Protein AF-A0A7V3X5V6-F1 (afdb_monomer_lite)

Sequence (85 aa):
ELAPHVDHMVIFSGDGDFRPLVESLQRQGVRVSVVSTIRSQPPMIADELRRQVDNFIELDELRDVIGRPPREPVHTPEAAEEAVD

pLDDT: mean 87.09, std 12.8, range [48.16, 97.94]

Secondary structure (DSSP, 8-state):
--GGG-SEEEEE---GGGHHHHHHHHHTT-EEEEEE-SSSSS-SS-HHHHHHSSEEEEGGGGHHHHPPPPPPP-------SS---

Radius of gyration: 20.87 Å; chains: 1; bounding box: 37×31×68 Å

Structure (mmCIF, N/CA/C/O backbone):
data_AF-A0A7V3X5V6-F1
#
_entry.id   AF-A0A7V3X5V6-F1
#
loop_
_atom_site.group_PDB
_atom_site.id
_atom_site.type_symbol
_atom_site.label_atom_id
_atom_site.label_alt_id
_atom_site.label_comp_id
_atom_site.label_asym_id
_atom_site.label_entity_id
_atom_site.label_seq_id
_atom_site.pdbx_PDB_ins_code
_atom_site.Cartn_x
_atom_site.Cartn_y
_atom_site.Cartn_z
_atom_site.occupancy
_atom_site.B_iso_or_equiv
_atom_site.auth_seq_id
_atom_site.auth_comp_id
_atom_site.auth_asym_id
_atom_site.auth_atom_id
_atom_site.pdbx_PDB_model_num
ATOM 1 N N . GLU A 1 1 ? -18.001 6.759 7.178 1.00 68.94 1 GLU A N 1
ATOM 2 C CA . GLU A 1 1 ? -16.643 6.310 6.791 1.00 68.94 1 GLU A CA 1
ATOM 3 C C . GLU A 1 1 ? -16.728 4.950 6.107 1.00 68.94 1 GLU A C 1
ATOM 5 O O . GLU A 1 1 ? -17.719 4.264 6.321 1.00 68.94 1 GLU A O 1
ATOM 10 N N . LEU A 1 2 ? -15.747 4.582 5.272 1.00 83.88 2 LEU A N 1
ATOM 11 C CA . LEU A 1 2 ? -15.764 3.334 4.482 1.00 83.88 2 LEU A CA 1
ATOM 12 C C . LEU A 1 2 ? -15.191 2.119 5.221 1.00 83.88 2 LEU A C 1
ATOM 14 O O . LEU A 1 2 ? -15.609 1.002 4.948 1.00 83.88 2 LEU A O 1
ATOM 18 N N . ALA A 1 3 ? -14.257 2.328 6.147 1.00 87.88 3 ALA A N 1
ATOM 19 C CA . ALA A 1 3 ? -13.521 1.252 6.806 1.00 87.88 3 ALA A CA 1
ATOM 20 C C . ALA A 1 3 ? -14.404 0.188 7.500 1.00 87.88 3 ALA A C 1
ATOM 22 O O . ALA A 1 3 ? -14.131 -0.990 7.307 1.00 87.88 3 ALA A O 1
ATOM 23 N N . PRO A 1 4 ? -15.522 0.524 8.181 1.00 92.00 4 PRO A N 1
ATOM 24 C CA . PRO A 1 4 ? -16.425 -0.488 8.748 1.00 92.00 4 PRO A CA 1
ATOM 25 C C . PRO A 1 4 ? -17.155 -1.366 7.716 1.00 92.00 4 PRO A C 1
ATOM 27 O O . PRO A 1 4 ? -17.856 -2.302 8.092 1.00 92.00 4 PRO A O 1
ATOM 30 N N . HIS A 1 5 ? -17.058 -1.033 6.428 1.00 95.00 5 HIS A N 1
ATOM 31 C CA . HIS A 1 5 ? -17.761 -1.698 5.331 1.00 95.00 5 HIS A CA 1
ATOM 32 C C . HIS A 1 5 ? -16.813 -2.398 4.351 1.00 95.00 5 HIS A C 1
ATOM 34 O O . HIS A 1 5 ? -17.256 -2.841 3.292 1.00 95.00 5 HIS A O 1
ATOM 40 N N . VAL A 1 6 ? -15.516 -2.455 4.661 1.00 95.00 6 VAL A N 1
ATOM 41 C CA . VAL A 1 6 ? -14.489 -3.000 3.772 1.00 95.00 6 VAL A CA 1
ATOM 42 C C . VAL A 1 6 ? -13.573 -3.919 4.568 1.00 95.00 6 VAL A C 1
ATOM 44 O O . VAL A 1 6 ? -12.961 -3.493 5.538 1.00 95.00 6 VAL A O 1
ATOM 47 N N . ASP A 1 7 ? -13.422 -5.164 4.123 1.00 95.31 7 ASP A N 1
ATOM 48 C CA . ASP A 1 7 ? -12.512 -6.124 4.764 1.00 95.31 7 ASP A CA 1
ATOM 49 C C . ASP A 1 7 ? -11.049 -5.911 4.346 1.00 95.31 7 ASP A C 1
ATOM 51 O O . ASP A 1 7 ? -10.109 -6.218 5.085 1.00 95.31 7 ASP A O 1
ATOM 55 N N . HIS A 1 8 ? -10.847 -5.404 3.126 1.00 97.44 8 HIS A N 1
ATOM 56 C CA . HIS A 1 8 ? -9.536 -5.276 2.501 1.00 97.44 8 HIS A CA 1
ATOM 57 C C . HIS A 1 8 ? -9.481 -4.077 1.552 1.00 97.44 8 HIS A C 1
ATOM 59 O O . HIS A 1 8 ? -10.280 -3.971 0.624 1.00 97.44 8 HIS A O 1
ATOM 65 N N . MET A 1 9 ? -8.509 -3.188 1.758 1.00 96.50 9 MET A N 1
ATOM 66 C CA . MET A 1 9 ? -8.184 -2.103 0.832 1.00 96.50 9 MET A CA 1
ATOM 67 C C . MET A 1 9 ? -6.901 -2.401 0.056 1.00 96.50 9 MET A C 1
ATOM 69 O O . MET A 1 9 ? -5.880 -2.776 0.632 1.00 96.50 9 MET A O 1
ATOM 73 N N . VAL A 1 10 ? -6.949 -2.176 -1.258 1.00 96.50 10 VAL A N 1
ATOM 74 C CA . VAL A 1 10 ? -5.785 -2.243 -2.146 1.00 96.50 10 VAL A CA 1
ATOM 75 C C . VAL A 1 10 ? -5.442 -0.830 -2.610 1.00 96.50 10 VAL A C 1
ATOM 77 O O . VAL A 1 10 ? -6.268 -0.164 -3.233 1.00 96.50 10 VAL A O 1
ATOM 80 N N . ILE A 1 11 ? -4.233 -0.366 -2.299 1.00 95.19 11 ILE A N 1
ATOM 81 C CA . ILE A 1 11 ? -3.764 0.992 -2.590 1.00 95.19 11 ILE A CA 1
ATOM 82 C C . ILE A 1 11 ? -2.659 0.924 -3.644 1.00 95.19 11 ILE A C 1
ATOM 84 O O . ILE A 1 11 ? -1.612 0.324 -3.421 1.00 95.19 11 ILE A O 1
ATOM 88 N N . PHE A 1 12 ? -2.871 1.582 -4.781 1.00 95.06 12 PHE A N 1
ATOM 89 C CA . PHE A 1 12 ? -1.845 1.771 -5.807 1.00 95.06 12 PHE A CA 1
ATOM 90 C C . PHE A 1 12 ? -1.096 3.068 -5.515 1.00 95.06 12 PHE A C 1
ATOM 92 O O . PHE A 1 12 ? 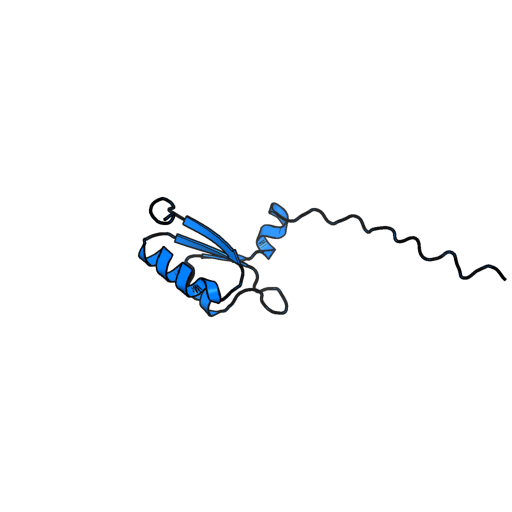-1.512 4.144 -5.940 1.00 95.06 12 PHE A O 1
ATOM 99 N N . SER A 1 13 ? -0.034 2.974 -4.721 1.00 93.88 13 SER A N 1
ATOM 100 C CA . SER A 1 13 ? 0.776 4.124 -4.326 1.00 93.88 13 SER A CA 1
ATOM 101 C C . SER A 1 13 ? 2.125 3.673 -3.787 1.00 93.88 13 SER A C 1
ATOM 103 O O . SER A 1 13 ? 2.254 2.591 -3.224 1.00 93.88 13 SER A O 1
ATOM 105 N N . GLY A 1 14 ? 3.130 4.527 -3.934 1.00 92.12 14 GLY A N 1
ATOM 106 C CA . GLY A 1 14 ? 4.432 4.367 -3.300 1.00 92.12 14 GLY A CA 1
ATOM 107 C C . GLY A 1 14 ? 4.720 5.377 -2.184 1.00 92.12 14 GLY A C 1
ATOM 108 O O . GLY A 1 14 ? 5.789 5.332 -1.585 1.00 92.12 14 GLY A O 1
ATOM 109 N N . ASP A 1 15 ? 3.785 6.282 -1.905 1.00 94.12 15 ASP A N 1
ATOM 110 C CA . ASP A 1 15 ? 4.034 7.458 -1.072 1.00 94.12 15 ASP A CA 1
ATOM 111 C C . ASP A 1 15 ? 3.972 7.150 0.435 1.00 94.12 15 ASP A C 1
ATOM 113 O O . ASP A 1 15 ? 2.980 6.615 0.935 1.00 94.12 15 ASP A O 1
ATOM 117 N N . GLY A 1 16 ? 5.027 7.520 1.166 1.00 94.00 16 GLY A N 1
ATOM 118 C CA . GLY A 1 16 ? 5.134 7.355 2.618 1.00 94.00 16 GLY A CA 1
ATOM 119 C C . GLY A 1 16 ? 4.042 8.084 3.403 1.00 94.00 16 GLY A C 1
ATOM 120 O O . GLY A 1 16 ? 3.656 7.614 4.475 1.00 94.00 16 GLY A O 1
ATOM 121 N N . ASP A 1 17 ? 3.461 9.144 2.836 1.00 95.56 17 ASP A N 1
ATOM 122 C CA . ASP A 1 17 ? 2.397 9.938 3.462 1.00 95.56 17 ASP A CA 1
ATOM 123 C C . ASP A 1 17 ? 1.120 9.126 3.741 1.00 95.56 17 ASP A C 1
ATOM 125 O O . ASP A 1 17 ? 0.296 9.504 4.578 1.00 95.56 17 ASP A O 1
ATOM 129 N N . PHE A 1 18 ? 0.957 7.960 3.107 1.00 95.44 18 PHE A N 1
ATOM 130 C CA . PHE A 1 18 ? -0.151 7.050 3.401 1.00 95.44 18 PHE A CA 1
ATOM 131 C C . PHE A 1 18 ? 0.049 6.214 4.666 1.00 95.44 18 PHE A C 1
ATOM 133 O O . PHE A 1 18 ? -0.906 5.588 5.125 1.00 95.44 18 PHE A O 1
ATOM 140 N N . ARG A 1 19 ? 1.237 6.194 5.276 1.00 95.81 19 ARG A N 1
ATOM 141 C CA . ARG A 1 19 ? 1.500 5.357 6.454 1.00 95.81 19 ARG A CA 1
ATOM 142 C C . ARG A 1 19 ? 0.504 5.600 7.607 1.00 95.81 19 ARG A C 1
ATOM 144 O O . ARG A 1 19 ? -0.050 4.611 8.089 1.00 95.81 19 ARG A O 1
ATOM 151 N N . PRO A 1 20 ? 0.187 6.844 8.029 1.00 96.69 20 PRO A N 1
ATOM 152 C CA . PRO A 1 20 ? -0.798 7.070 9.092 1.00 96.69 20 PRO A CA 1
ATOM 153 C C . PRO A 1 20 ? -2.210 6.589 8.721 1.00 96.69 20 PRO A C 1
ATOM 155 O O . PRO A 1 20 ? -2.955 6.127 9.587 1.00 96.69 20 PRO A O 1
ATOM 158 N N . LEU A 1 21 ? -2.578 6.660 7.434 1.00 95.00 21 LEU A N 1
ATOM 159 C CA . LEU A 1 21 ? -3.841 6.112 6.938 1.00 95.00 21 LEU A CA 1
ATOM 160 C C . LEU A 1 21 ? -3.862 4.588 7.093 1.00 95.00 21 LEU A C 1
ATOM 162 O O . LEU A 1 21 ? -4.825 4.053 7.641 1.00 95.00 21 LEU A O 1
ATOM 166 N N . VAL A 1 22 ? -2.801 3.903 6.658 1.00 96.44 22 VAL A N 1
ATOM 167 C CA . VAL A 1 22 ? -2.676 2.443 6.791 1.00 96.44 22 VAL A CA 1
ATOM 168 C C . VAL A 1 22 ? -2.776 2.023 8.257 1.00 96.44 22 VAL A C 1
ATOM 170 O O . VAL A 1 22 ? -3.573 1.146 8.584 1.00 96.44 22 VAL A O 1
ATOM 173 N N . GLU A 1 23 ? -2.057 2.705 9.153 1.00 96.75 23 GLU A N 1
ATOM 174 C CA . GLU A 1 23 ? -2.126 2.435 10.593 1.00 96.75 23 GLU A CA 1
ATOM 175 C C . GLU A 1 23 ? -3.549 2.589 11.156 1.00 96.75 23 GLU A C 1
ATOM 177 O O . GLU A 1 23 ? -3.963 1.810 12.015 1.00 96.75 23 GLU A O 1
ATOM 182 N N . SER A 1 24 ? -4.305 3.598 10.715 1.00 96.31 24 SER A N 1
ATOM 183 C CA . SER A 1 24 ? -5.687 3.813 11.165 1.00 96.31 24 SER A CA 1
ATOM 184 C C . SER A 1 24 ? -6.632 2.720 10.659 1.00 96.31 24 SER A C 1
ATOM 186 O O . SER A 1 24 ? -7.447 2.206 11.425 1.00 96.31 24 SER A O 1
ATOM 188 N N . LEU A 1 25 ? -6.495 2.321 9.392 1.00 96.06 25 LEU A N 1
ATOM 189 C CA . LEU A 1 25 ? -7.307 1.266 8.779 1.00 96.06 25 LEU A CA 1
ATOM 190 C C . LEU A 1 25 ? -7.081 -0.091 9.458 1.00 96.06 25 LEU A C 1
ATOM 192 O O . LEU A 1 25 ? -8.040 -0.779 9.807 1.00 96.06 25 LEU A O 1
ATOM 196 N N . GLN A 1 26 ? -5.825 -0.434 9.737 1.00 95.88 26 GLN A N 1
ATOM 197 C CA . GLN A 1 26 ? -5.467 -1.677 10.424 1.00 95.88 26 GLN A CA 1
ATOM 198 C C . GLN A 1 26 ? -6.008 -1.728 11.858 1.00 95.88 26 GLN A C 1
ATOM 200 O O . GLN A 1 26 ? -6.492 -2.771 12.297 1.00 95.88 26 GLN A O 1
ATOM 205 N N . ARG A 1 27 ? -6.014 -0.598 12.585 1.00 96.19 27 ARG A N 1
ATOM 206 C CA . ARG A 1 27 ? -6.654 -0.508 13.915 1.00 96.19 27 ARG A CA 1
ATOM 207 C C . ARG A 1 27 ? -8.157 -0.782 13.866 1.00 96.19 27 ARG A C 1
ATOM 209 O O . ARG A 1 27 ? -8.722 -1.216 14.865 1.00 96.19 27 ARG A O 1
ATOM 216 N N . GLN A 1 28 ? -8.789 -0.539 12.721 1.00 95.81 28 GLN A N 1
ATOM 217 C CA . GLN A 1 28 ? -10.199 -0.841 12.475 1.00 95.81 28 GLN A CA 1
ATOM 218 C C . GLN A 1 28 ? -10.420 -2.275 11.961 1.00 95.81 28 GLN A C 1
ATOM 220 O O . GLN A 1 28 ? -11.551 -2.653 11.677 1.00 95.81 28 GLN A O 1
ATOM 225 N N . GLY A 1 29 ? -9.361 -3.088 11.870 1.00 95.88 29 GLY A N 1
ATOM 226 C CA . GLY A 1 29 ? -9.416 -4.476 11.410 1.00 95.88 29 GLY A CA 1
ATOM 227 C C . GLY A 1 29 ? -9.389 -4.642 9.889 1.00 95.88 29 GLY A C 1
ATOM 228 O O . GLY A 1 29 ? -9.489 -5.770 9.409 1.00 95.88 29 GLY A O 1
ATOM 229 N N . VAL A 1 30 ? -9.232 -3.552 9.132 1.00 97.75 30 VAL A N 1
ATOM 230 C CA . VAL A 1 30 ? -9.162 -3.587 7.668 1.00 97.75 30 VAL A CA 1
ATOM 231 C C . VAL A 1 30 ? -7.766 -4.027 7.245 1.00 97.75 30 VAL A C 1
ATOM 233 O O . VAL A 1 30 ? -6.771 -3.412 7.630 1.00 97.75 30 VAL A O 1
ATOM 236 N N . ARG A 1 31 ? -7.683 -5.067 6.413 1.00 97.94 31 ARG A N 1
ATOM 237 C CA . ARG A 1 31 ? -6.417 -5.466 5.786 1.00 97.94 31 ARG A CA 1
ATOM 238 C C . ARG A 1 31 ? -6.032 -4.443 4.730 1.00 97.94 31 ARG A C 1
ATOM 240 O O . ARG A 1 31 ? -6.892 -3.966 3.991 1.00 97.94 31 ARG A O 1
ATOM 247 N N . VAL A 1 32 ? -4.749 -4.141 4.594 1.00 97.94 32 VAL A N 1
ATOM 248 C CA . VAL A 1 32 ? -4.256 -3.209 3.581 1.00 97.94 32 VAL A CA 1
ATOM 249 C C . VAL A 1 32 ? -3.167 -3.866 2.750 1.00 97.94 32 VAL A C 1
ATOM 251 O O . VAL A 1 32 ? -2.178 -4.387 3.263 1.00 97.94 32 VAL A O 1
ATOM 254 N N . SER A 1 33 ? -3.331 -3.829 1.431 1.00 97.88 33 SER A N 1
ATOM 255 C CA . SER A 1 33 ? -2.274 -4.201 0.494 1.00 97.88 33 SER A CA 1
ATOM 256 C C . SER A 1 33 ? -1.876 -3.015 -0.354 1.00 97.88 33 SER A C 1
ATOM 258 O O . SER A 1 33 ? -2.732 -2.306 -0.876 1.00 97.88 33 SER A O 1
ATOM 260 N N . VAL A 1 34 ? -0.575 -2.807 -0.503 1.00 97.12 34 VAL A N 1
ATOM 261 C CA . VAL A 1 34 ? -0.040 -1.770 -1.381 1.00 97.12 34 VAL A CA 1
ATOM 262 C C . VAL A 1 34 ? 0.538 -2.408 -2.630 1.00 97.12 34 VAL A C 1
ATOM 264 O O . VAL A 1 34 ? 1.305 -3.365 -2.551 1.00 97.12 34 VAL A O 1
ATOM 267 N N . VAL A 1 35 ? 0.167 -1.848 -3.776 1.00 96.19 35 VAL A N 1
ATOM 268 C CA . VAL A 1 35 ? 0.736 -2.162 -5.081 1.00 96.19 35 VAL A CA 1
ATOM 269 C C . VAL A 1 35 ? 1.682 -1.029 -5.462 1.00 96.19 35 VAL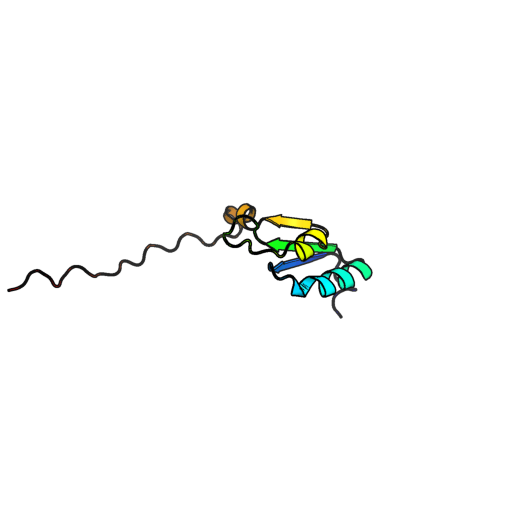 A C 1
ATOM 271 O O . VAL A 1 35 ? 1.255 0.113 -5.641 1.00 96.19 35 VAL A O 1
ATOM 274 N N . SER A 1 36 ? 2.971 -1.337 -5.568 1.00 94.62 36 SER A N 1
ATOM 275 C CA . SER A 1 36 ? 4.016 -0.401 -6.001 1.00 94.62 36 SER A CA 1
ATOM 276 C C . SER A 1 36 ? 5.225 -1.186 -6.509 1.00 94.62 36 SER A C 1
ATOM 278 O O . SER A 1 36 ? 5.176 -2.409 -6.567 1.00 94.62 36 SER A O 1
ATOM 280 N N . THR A 1 37 ? 6.306 -0.513 -6.896 1.00 92.56 37 THR A N 1
ATOM 281 C CA . THR A 1 37 ? 7.518 -1.182 -7.382 1.00 92.56 37 THR A CA 1
ATOM 282 C C . THR A 1 37 ? 8.764 -0.787 -6.603 1.00 92.56 37 THR A C 1
ATOM 284 O O . THR A 1 37 ? 8.978 0.386 -6.286 1.00 92.56 37 THR A O 1
ATOM 287 N N . ILE A 1 38 ? 9.607 -1.780 -6.310 1.00 89.44 38 ILE A N 1
ATOM 288 C CA . ILE A 1 38 ? 10.977 -1.572 -5.810 1.00 89.44 38 ILE A CA 1
ATOM 289 C C . ILE A 1 38 ? 12.023 -1.612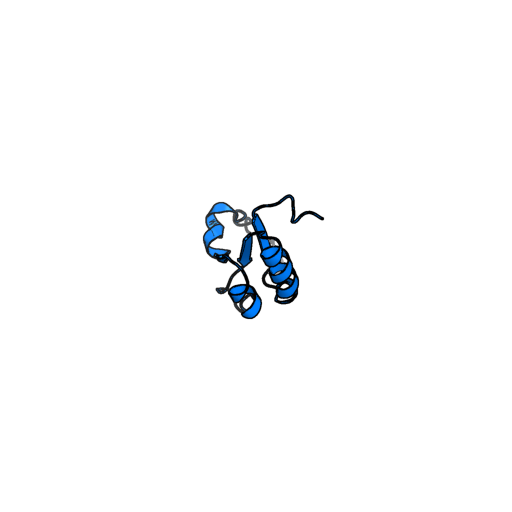 -6.930 1.00 89.44 38 ILE A C 1
ATOM 291 O O . ILE A 1 38 ? 13.190 -1.321 -6.681 1.00 89.44 38 ILE A O 1
ATOM 295 N N . ARG A 1 39 ? 11.625 -2.015 -8.143 1.00 86.88 39 ARG A N 1
ATOM 296 C CA . ARG A 1 39 ? 12.529 -2.282 -9.275 1.00 86.88 39 ARG A CA 1
ATOM 297 C C . ARG A 1 39 ? 12.808 -1.041 -10.125 1.00 86.88 39 ARG A C 1
ATOM 299 O O . ARG A 1 39 ? 13.664 -1.081 -11.004 1.00 86.88 39 ARG A O 1
ATOM 306 N N . SER A 1 40 ? 12.092 0.054 -9.883 1.00 83.75 40 SER A N 1
ATOM 307 C CA . SER A 1 40 ? 12.323 1.336 -10.542 1.00 83.75 40 SER A CA 1
ATOM 308 C C . SER A 1 40 ? 13.555 2.052 -9.980 1.00 83.75 40 SER A C 1
ATOM 310 O O . SER A 1 40 ? 13.925 1.879 -8.819 1.00 83.75 40 SER A O 1
ATOM 312 N N . GLN A 1 41 ? 14.156 2.925 -10.790 1.00 78.31 41 GLN A N 1
ATOM 313 C CA . GLN A 1 41 ? 15.189 3.859 -10.344 1.00 78.31 41 GLN A CA 1
ATOM 314 C C . GLN A 1 41 ? 14.666 5.298 -10.528 1.00 78.31 41 GLN A C 1
ATOM 316 O O . GLN A 1 41 ? 14.548 5.738 -11.673 1.00 78.31 41 GLN A O 1
ATOM 321 N N . PRO A 1 42 ? 14.343 6.036 -9.444 1.00 81.06 42 PRO A N 1
ATOM 322 C CA . PRO A 1 42 ? 14.368 5.629 -8.029 1.00 81.06 42 PRO A CA 1
ATOM 323 C C . PRO A 1 42 ? 13.237 4.642 -7.659 1.00 81.06 42 PRO A C 1
ATOM 325 O O . PRO A 1 42 ? 12.230 4.591 -8.374 1.00 81.06 42 PRO A O 1
ATOM 328 N N . PRO A 1 43 ? 13.365 3.871 -6.556 1.00 82.31 43 PRO A N 1
ATOM 329 C CA . PRO A 1 43 ? 12.282 3.026 -6.050 1.00 82.31 43 PRO A CA 1
ATOM 330 C C . PRO A 1 43 ? 11.027 3.858 -5.799 1.00 82.31 43 PRO A C 1
ATOM 332 O O . PRO A 1 43 ? 11.112 4.938 -5.215 1.00 82.31 43 PRO A O 1
ATOM 335 N N . MET A 1 44 ? 9.869 3.371 -6.243 1.00 85.44 44 MET A N 1
ATOM 336 C CA . MET A 1 44 ? 8.627 4.133 -6.112 1.00 85.44 44 MET A CA 1
ATOM 337 C C . MET A 1 44 ? 8.050 4.073 -4.697 1.00 85.44 44 MET A C 1
ATOM 339 O O . MET A 1 44 ? 7.357 5.004 -4.309 1.00 85.44 44 MET A O 1
ATOM 343 N N . ILE A 1 45 ? 8.315 3.008 -3.934 1.00 91.44 45 ILE A N 1
ATOM 344 C CA . ILE A 1 45 ? 7.765 2.793 -2.587 1.00 91.44 45 ILE A CA 1
ATOM 345 C C . ILE A 1 45 ? 8.682 3.321 -1.471 1.00 91.44 45 ILE A C 1
ATOM 347 O O . ILE A 1 45 ? 9.866 2.986 -1.414 1.00 91.44 45 ILE A O 1
ATOM 351 N N . ALA A 1 46 ? 8.116 4.076 -0.528 1.00 92.81 46 ALA A N 1
ATOM 352 C CA . ALA A 1 46 ? 8.773 4.445 0.724 1.00 92.81 46 ALA A CA 1
ATOM 353 C C . ALA A 1 46 ? 8.965 3.218 1.643 1.00 92.81 46 ALA A C 1
ATOM 355 O O . ALA A 1 46 ? 8.027 2.448 1.868 1.00 92.81 46 ALA A O 1
ATOM 356 N N . ASP A 1 47 ? 10.166 3.046 2.214 1.00 92.31 47 ASP A N 1
ATOM 357 C CA . ASP A 1 47 ? 10.504 1.877 3.054 1.00 92.31 47 ASP A CA 1
ATOM 358 C C . ASP A 1 47 ? 9.567 1.736 4.265 1.00 92.31 47 ASP A C 1
ATOM 360 O O . ASP A 1 47 ? 9.134 0.630 4.590 1.00 92.31 47 ASP A O 1
ATOM 364 N N . GLU A 1 48 ? 9.180 2.852 4.891 1.00 94.12 48 GLU A N 1
ATOM 365 C CA . GLU A 1 48 ? 8.261 2.834 6.032 1.00 94.12 48 GLU A CA 1
ATOM 366 C C . GLU A 1 48 ? 6.856 2.348 5.654 1.00 94.12 48 GLU A C 1
ATOM 368 O O . GLU A 1 48 ? 6.268 1.552 6.386 1.00 94.12 48 GLU A O 1
ATOM 373 N N . LEU A 1 49 ? 6.339 2.748 4.484 1.00 95.25 49 LEU A N 1
ATOM 374 C CA . LEU A 1 49 ? 5.031 2.300 4.013 1.00 95.25 49 LEU A CA 1
ATOM 375 C C . LEU A 1 49 ? 5.066 0.803 3.697 1.00 95.25 49 LEU A C 1
ATOM 377 O O . LEU A 1 49 ? 4.174 0.066 4.113 1.00 95.25 49 LEU A O 1
ATOM 381 N N . ARG A 1 50 ? 6.120 0.332 3.017 1.00 94.69 50 ARG A N 1
ATOM 382 C CA . ARG A 1 50 ? 6.295 -1.093 2.691 1.00 94.69 50 ARG A CA 1
ATOM 383 C C . ARG A 1 50 ? 6.291 -1.980 3.937 1.00 94.69 50 ARG A C 1
ATOM 385 O O . ARG A 1 50 ? 5.800 -3.101 3.875 1.00 94.69 50 ARG A O 1
ATOM 392 N N . ARG A 1 51 ? 6.863 -1.503 5.043 1.00 95.19 51 ARG A N 1
ATOM 393 C CA . ARG A 1 51 ? 6.906 -2.239 6.316 1.00 95.19 51 ARG A CA 1
ATOM 394 C C . ARG A 1 51 ? 5.592 -2.183 7.090 1.00 95.19 51 ARG A C 1
ATOM 396 O O . ARG A 1 51 ? 5.347 -3.081 7.887 1.00 95.19 51 ARG A O 1
ATOM 403 N N . GLN A 1 52 ? 4.793 -1.135 6.892 1.00 96.44 52 GLN A N 1
ATOM 404 C CA . GLN A 1 52 ? 3.541 -0.929 7.620 1.00 96.44 52 GLN A CA 1
ATOM 405 C C . GLN A 1 52 ? 2.381 -1.773 7.071 1.00 96.44 52 GLN A C 1
ATOM 407 O O . GLN A 1 52 ? 1.496 -2.169 7.826 1.00 96.44 52 GLN A O 1
ATOM 412 N N . VAL A 1 53 ? 2.347 -2.010 5.760 1.00 97.44 53 VAL A N 1
ATOM 413 C CA . VAL A 1 53 ? 1.227 -2.691 5.088 1.00 97.44 53 VAL A CA 1
ATOM 414 C C . VAL A 1 53 ? 1.201 -4.189 5.382 1.00 97.44 53 VAL A C 1
ATOM 416 O O . VAL A 1 53 ? 2.241 -4.799 5.613 1.00 97.44 53 VAL A O 1
ATOM 419 N N . ASP A 1 54 ? 0.018 -4.804 5.312 1.00 97.88 54 ASP A N 1
ATOM 420 C CA . ASP A 1 54 ? -0.123 -6.249 5.531 1.00 97.88 54 ASP A CA 1
ATOM 421 C C . ASP A 1 54 ? 0.478 -7.058 4.379 1.00 97.88 54 ASP A C 1
ATOM 423 O O . ASP A 1 54 ? 1.146 -8.063 4.607 1.00 97.88 54 ASP A O 1
ATOM 427 N N . ASN A 1 55 ? 0.260 -6.613 3.135 1.00 97.38 55 ASN A N 1
ATOM 428 C CA . ASN A 1 55 ? 0.904 -7.204 1.963 1.00 97.38 55 ASN A CA 1
ATOM 429 C C . ASN A 1 55 ? 1.459 -6.129 1.029 1.00 97.38 55 ASN A C 1
ATOM 431 O O . ASN A 1 55 ? 0.815 -5.112 0.761 1.00 97.38 55 ASN A O 1
ATOM 435 N N . PHE A 1 56 ? 2.626 -6.411 0.463 1.00 96.12 56 PHE A N 1
ATOM 436 C CA . PHE A 1 56 ? 3.202 -5.656 -0.641 1.00 96.12 56 PHE A CA 1
ATOM 437 C C . PHE A 1 56 ? 3.099 -6.484 -1.922 1.00 96.12 56 PHE A C 1
ATOM 439 O O . PHE A 1 56 ? 3.490 -7.651 -1.933 1.00 96.12 56 PHE A O 1
ATOM 446 N N . ILE A 1 57 ? 2.587 -5.875 -2.987 1.00 95.44 57 ILE A N 1
ATOM 447 C CA . ILE A 1 57 ? 2.448 -6.486 -4.307 1.00 95.44 57 ILE A CA 1
ATOM 448 C C . ILE A 1 57 ? 3.341 -5.709 -5.271 1.00 95.44 57 ILE A C 1
ATOM 450 O O . ILE A 1 57 ? 3.185 -4.496 -5.427 1.00 95.44 57 ILE A O 1
ATOM 454 N N . GLU A 1 58 ? 4.270 -6.411 -5.914 1.00 93.62 58 GLU A N 1
ATOM 455 C CA . GLU A 1 58 ? 5.172 -5.811 -6.891 1.00 93.62 58 GLU A CA 1
ATOM 456 C C . GLU A 1 58 ? 4.418 -5.514 -8.195 1.00 93.62 58 GLU A C 1
ATOM 458 O O . GLU A 1 58 ? 3.896 -6.411 -8.855 1.00 93.62 58 GLU A O 1
ATOM 463 N N . LEU A 1 59 ? 4.359 -4.236 -8.574 1.00 92.81 59 LEU A N 1
ATOM 464 C CA . LEU A 1 59 ? 3.636 -3.773 -9.757 1.00 92.81 59 LEU A CA 1
ATOM 465 C C . LEU A 1 59 ? 4.191 -4.384 -11.051 1.00 92.81 59 LEU A C 1
ATOM 467 O O . LEU A 1 59 ? 3.419 -4.670 -11.965 1.00 92.81 59 LEU A O 1
ATOM 471 N N . ASP A 1 60 ? 5.505 -4.608 -11.126 1.00 89.00 60 ASP A N 1
ATOM 472 C CA . ASP A 1 60 ? 6.145 -5.236 -12.288 1.00 89.00 60 ASP A CA 1
ATOM 473 C C . ASP A 1 60 ? 5.642 -6.674 -12.519 1.00 89.00 60 ASP A C 1
ATOM 475 O O . ASP A 1 60 ? 5.477 -7.096 -13.660 1.00 89.00 60 ASP A O 1
ATOM 479 N N . GLU A 1 61 ? 5.283 -7.404 -11.456 1.00 90.81 61 GLU A N 1
ATOM 480 C CA . GLU A 1 61 ? 4.728 -8.765 -11.554 1.00 90.81 61 GLU A CA 1
ATOM 481 C C . GLU A 1 61 ? 3.297 -8.784 -12.113 1.00 90.81 61 GLU A C 1
ATOM 483 O O . GLU A 1 61 ? 2.840 -9.802 -12.630 1.00 90.81 61 GLU A O 1
ATOM 488 N N . LEU A 1 62 ? 2.589 -7.651 -12.064 1.00 90.44 62 LEU A N 1
ATOM 489 C CA . LEU A 1 62 ? 1.250 -7.507 -12.641 1.00 90.44 62 LEU A CA 1
ATOM 490 C C . LEU A 1 62 ? 1.276 -7.058 -14.105 1.00 90.44 62 LEU A C 1
ATOM 492 O O . LEU A 1 62 ? 0.225 -7.036 -14.751 1.00 90.44 62 LEU A O 1
ATOM 496 N N . ARG A 1 63 ? 2.446 -6.701 -14.650 1.00 87.25 63 ARG A N 1
ATOM 497 C CA . ARG A 1 63 ? 2.585 -6.097 -15.983 1.00 87.25 63 ARG A CA 1
ATOM 498 C C . ARG A 1 63 ? 1.889 -6.897 -17.082 1.00 87.25 63 ARG A C 1
ATOM 500 O O . ARG A 1 63 ? 1.221 -6.294 -17.915 1.00 87.25 63 ARG A O 1
ATOM 507 N N . ASP A 1 64 ? 1.992 -8.219 -17.066 1.00 87.69 64 ASP A N 1
ATOM 508 C CA . ASP A 1 64 ? 1.402 -9.068 -18.110 1.00 87.69 64 ASP A CA 1
ATOM 509 C C . ASP A 1 64 ? -0.125 -9.209 -17.985 1.00 87.69 64 ASP A C 1
ATOM 511 O O . ASP A 1 64 ? -0.795 -9.613 -18.933 1.00 87.69 64 ASP A O 1
ATOM 515 N N . VAL A 1 65 ? -0.692 -8.851 -16.829 1.00 89.44 65 VAL A N 1
ATOM 516 C CA . VAL A 1 65 ? -2.129 -8.961 -16.535 1.00 89.44 65 VAL A CA 1
ATOM 517 C C . VAL A 1 65 ? -2.848 -7.626 -16.737 1.00 89.44 65 VAL A C 1
ATOM 519 O O . VAL A 1 65 ? -3.952 -7.596 -17.277 1.00 89.44 65 VAL A O 1
ATOM 522 N N . ILE A 1 66 ? -2.242 -6.520 -16.292 1.00 86.00 66 ILE A N 1
ATOM 523 C CA . ILE A 1 66 ? -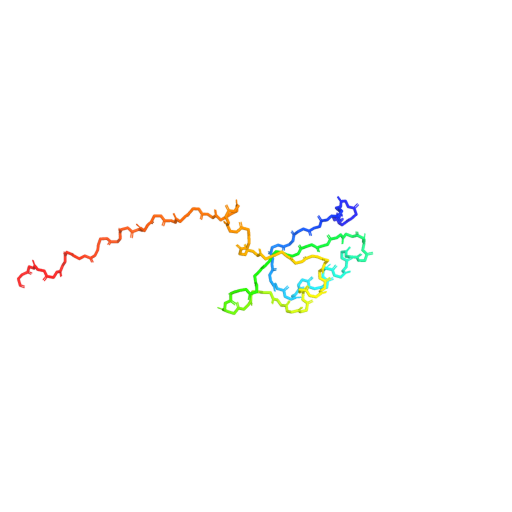2.869 -5.182 -16.281 1.00 86.00 66 ILE A CA 1
ATOM 524 C C . ILE A 1 66 ? -2.152 -4.159 -17.171 1.00 86.00 66 ILE A C 1
ATOM 526 O O . ILE A 1 66 ? -2.591 -3.011 -17.283 1.00 86.00 66 ILE A O 1
ATOM 530 N N . GLY A 1 67 ? -1.023 -4.539 -17.770 1.00 85.62 67 GLY A N 1
ATOM 531 C CA . GLY A 1 67 ? -0.230 -3.663 -18.617 1.00 85.62 67 GLY A CA 1
ATOM 532 C C . GLY A 1 67 ? -0.993 -3.269 -19.871 1.00 85.62 67 GLY A C 1
ATOM 533 O O . GLY A 1 67 ? -1.688 -4.069 -20.496 1.00 85.62 67 GLY A O 1
ATOM 534 N N . ARG A 1 68 ? -0.844 -2.006 -20.270 1.00 86.62 68 ARG A N 1
ATOM 535 C CA . ARG A 1 68 ? -1.347 -1.589 -21.578 1.00 86.62 68 ARG A CA 1
ATOM 536 C C . ARG A 1 68 ? -0.499 -2.250 -22.663 1.00 86.62 68 ARG A C 1
ATOM 538 O O . ARG A 1 68 ? 0.724 -2.312 -22.495 1.00 86.62 68 ARG A O 1
ATOM 545 N N . PRO A 1 69 ? -1.110 -2.678 -23.780 1.00 82.94 69 PRO A N 1
ATOM 546 C CA . PRO A 1 69 ? -0.346 -3.129 -24.929 1.00 82.94 69 PRO A CA 1
ATOM 547 C C . PRO A 1 69 ? 0.652 -2.037 -25.349 1.00 82.94 69 PRO A C 1
ATOM 549 O O . PRO A 1 69 ? 0.354 -0.844 -25.183 1.00 82.94 69 PRO A O 1
ATOM 552 N N . PRO A 1 70 ? 1.839 -2.418 -25.859 1.00 79.75 70 PRO A N 1
ATOM 553 C CA . PRO A 1 70 ? 2.812 -1.457 -26.355 1.00 79.75 70 PRO A CA 1
ATOM 554 C C . PRO A 1 70 ? 2.128 -0.516 -27.346 1.00 79.75 70 PRO A C 1
ATOM 556 O O . PRO A 1 70 ? 1.439 -0.972 -28.257 1.00 79.75 70 PRO A O 1
ATOM 559 N N . ARG A 1 71 ? 2.278 0.799 -27.152 1.00 78.62 71 ARG A N 1
ATOM 560 C CA . ARG A 1 71 ? 1.828 1.760 -28.164 1.00 78.62 71 ARG A CA 1
ATOM 561 C C . ARG A 1 71 ? 2.613 1.484 -29.441 1.00 78.62 71 ARG A C 1
ATOM 563 O O . ARG A 1 71 ? 3.837 1.371 -29.372 1.00 78.62 71 ARG A O 1
ATOM 570 N N . GLU A 1 72 ? 1.920 1.384 -30.572 1.00 77.06 72 GLU A N 1
ATOM 571 C CA . GLU A 1 72 ? 2.585 1.365 -31.873 1.00 77.06 72 GLU A CA 1
ATOM 572 C C . GLU A 1 72 ? 3.505 2.591 -31.960 1.00 77.06 72 GLU A C 1
ATOM 574 O O . GLU A 1 72 ? 3.094 3.685 -31.544 1.00 77.06 72 GLU A O 1
ATOM 579 N N . PRO A 1 73 ? 4.762 2.429 -32.409 1.00 74.81 73 PRO A N 1
ATOM 580 C CA . PRO A 1 73 ? 5.655 3.560 -32.568 1.00 74.81 73 PRO A CA 1
ATOM 581 C C . PRO A 1 73 ? 4.981 4.558 -33.506 1.00 74.81 73 PRO A C 1
ATOM 583 O O . PRO A 1 73 ? 4.647 4.235 -34.645 1.00 74.81 73 PRO A O 1
ATOM 586 N N . VAL A 1 74 ? 4.746 5.770 -33.002 1.00 69.88 74 VAL A N 1
ATOM 587 C CA . VAL A 1 74 ? 4.292 6.882 -33.830 1.00 69.88 74 VAL A CA 1
ATOM 588 C C . VAL A 1 74 ? 5.369 7.073 -34.891 1.00 69.88 74 VAL A C 1
ATOM 590 O O . VAL A 1 74 ? 6.498 7.438 -34.568 1.00 69.88 74 VAL A O 1
ATOM 593 N N . HIS A 1 75 ? 5.043 6.766 -36.145 1.00 63.88 75 HIS A N 1
ATOM 594 C CA . HIS A 1 75 ? 5.863 7.153 -37.283 1.00 63.88 75 HIS A CA 1
ATOM 595 C C . HIS A 1 75 ? 5.876 8.684 -37.312 1.00 63.88 75 HIS A C 1
ATOM 597 O O . HIS A 1 75 ? 4.945 9.297 -37.825 1.00 63.88 75 HIS A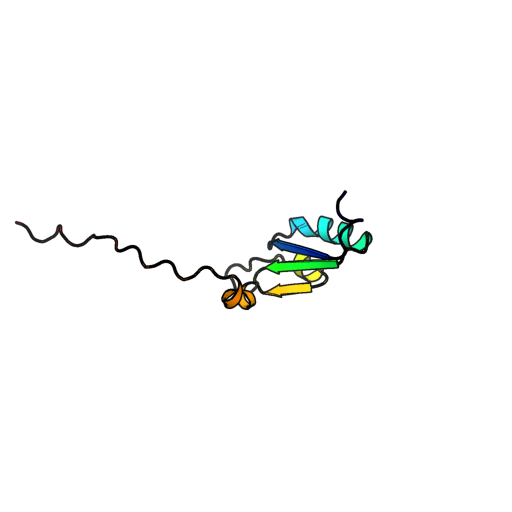 O 1
ATOM 603 N N . THR A 1 76 ? 6.891 9.311 -36.720 1.00 65.12 76 THR A N 1
ATOM 604 C CA . THR A 1 76 ? 7.199 10.716 -36.993 1.00 65.12 76 THR A CA 1
ATOM 605 C C . THR A 1 76 ? 7.828 10.755 -38.386 1.00 65.12 76 THR A C 1
ATOM 607 O O . THR A 1 76 ? 8.897 10.166 -38.570 1.00 65.12 76 THR A O 1
ATOM 610 N N . PRO A 1 77 ? 7.190 11.362 -39.401 1.00 59.38 77 PRO A N 1
ATOM 611 C CA . PRO A 1 77 ? 7.816 11.524 -40.699 1.00 59.38 77 PRO A CA 1
ATOM 612 C C . PRO A 1 77 ? 8.760 12.728 -40.621 1.00 59.38 77 PRO A C 1
ATOM 614 O O . PRO A 1 77 ? 8.341 13.857 -40.842 1.00 59.38 77 PRO A O 1
ATOM 617 N N . GLU A 1 78 ? 10.028 12.496 -40.290 1.00 63.91 78 GLU A N 1
ATOM 618 C CA . GLU A 1 78 ? 11.072 13.524 -40.373 1.00 63.91 78 GLU A CA 1
ATOM 619 C C . GLU A 1 78 ? 12.342 12.925 -40.989 1.00 63.91 78 GLU A C 1
ATOM 621 O O . GLU A 1 78 ? 13.220 12.430 -40.290 1.00 63.91 78 GLU A O 1
ATOM 626 N N . ALA A 1 79 ? 12.379 12.891 -42.327 1.00 59.47 79 ALA A N 1
ATOM 627 C CA . ALA A 1 79 ? 13.591 12.726 -43.142 1.00 59.47 79 ALA A CA 1
ATOM 628 C C . ALA A 1 79 ? 13.300 13.036 -44.628 1.00 59.47 79 ALA A C 1
ATOM 630 O O . ALA A 1 79 ? 13.593 12.233 -45.513 1.00 59.47 79 ALA A O 1
ATOM 631 N N . ALA A 1 80 ? 12.670 14.177 -44.920 1.00 57.91 80 ALA A N 1
ATOM 632 C CA . ALA A 1 80 ? 12.489 14.649 -46.295 1.00 57.91 80 ALA A CA 1
ATOM 633 C C . ALA A 1 80 ? 12.709 16.167 -46.395 1.00 57.91 80 ALA A C 1
ATOM 635 O O . ALA A 1 80 ? 11.865 16.875 -46.926 1.00 57.91 80 ALA A O 1
ATOM 636 N N . GLU A 1 81 ? 13.825 16.674 -45.863 1.00 57.62 81 GLU A N 1
ATOM 637 C CA . GLU A 1 81 ? 14.234 18.071 -46.087 1.00 57.62 81 GLU A CA 1
ATOM 638 C C . GLU A 1 81 ? 15.766 18.260 -46.032 1.00 57.62 81 GLU A C 1
ATOM 640 O O . GLU A 1 81 ? 16.264 19.235 -45.491 1.00 57.62 81 GLU A O 1
ATOM 645 N N . GLU A 1 82 ? 16.541 17.321 -46.593 1.00 56.88 82 GLU A N 1
ATOM 646 C CA . GLU A 1 82 ? 18.000 17.502 -46.781 1.00 56.88 82 GLU A CA 1
ATOM 647 C C . GLU A 1 82 ? 18.505 17.118 -48.185 1.00 56.88 82 GLU A C 1
ATOM 649 O O . GLU A 1 82 ? 19.698 16.939 -48.412 1.00 56.88 82 GLU A O 1
ATOM 654 N N . ALA A 1 83 ? 17.614 17.018 -49.173 1.00 55.62 83 ALA A N 1
ATOM 655 C CA . ALA A 1 83 ? 18.023 16.768 -50.555 1.00 55.62 83 ALA A CA 1
ATOM 656 C C . ALA A 1 83 ? 17.154 17.533 -51.556 1.00 55.62 83 ALA A C 1
ATOM 658 O O . ALA A 1 83 ? 16.433 16.926 -52.343 1.00 55.62 83 ALA A O 1
ATOM 659 N N . VAL A 1 84 ? 17.220 18.864 -51.528 1.00 56.19 84 VAL A N 1
ATOM 660 C CA . VAL A 1 84 ? 16.967 19.690 -52.717 1.00 56.19 84 VAL A CA 1
ATOM 661 C C . VAL A 1 84 ? 17.736 21.009 -52.605 1.00 56.19 84 VAL A C 1
ATOM 663 O O . VAL A 1 84 ? 17.370 21.865 -51.809 1.00 5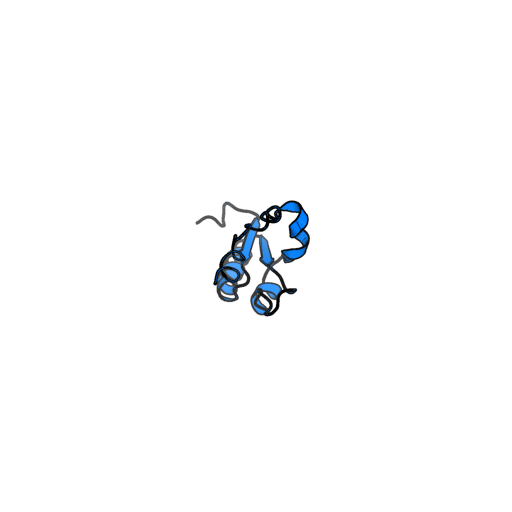6.19 84 VAL A O 1
ATOM 666 N N . ASP A 1 85 ? 18.759 21.091 -53.463 1.00 48.16 85 ASP A N 1
ATOM 667 C CA . ASP A 1 85 ? 19.552 22.244 -53.938 1.00 48.16 85 ASP A CA 1
ATOM 668 C C . ASP A 1 85 ? 20.561 22.928 -52.992 1.00 48.16 85 ASP A C 1
ATOM 670 O O . ASP A 1 85 ? 20.174 23.738 -52.122 1.00 48.16 85 ASP A O 1
#

Foldseek 3Di:
DCLVVAQEDEAAFQDPVCLVVLVVSVVSNHAYEYEAAVPDVNGGHDPSNCVRHPYYHHNVVCCVPPNDDDDDPPPPPPDPDDDDD